Protein AF-A0A420ZAW3-F1 (afdb_monomer)

Radius of gyration: 10.78 Å; Cα contacts (8 Å, |Δi|>4): 63; chains: 1; bounding box: 26×14×29 Å

Mean predicted aligned error: 2.93 Å

pLDDT: mean 94.27, std 8.55, range [49.09, 97.94]

Structure (mmCIF, N/CA/C/O backbone):
data_AF-A0A420ZAW3-F1
#
_entry.id   AF-A0A420ZAW3-F1
#
loop_
_atom_site.group_PDB
_atom_site.id
_atom_site.type_symbol
_atom_site.label_atom_id
_atom_site.label_alt_id
_atom_site.label_comp_id
_atom_site.label_asym_id
_atom_site.label_entity_id
_atom_site.label_seq_id
_atom_site.pdbx_PDB_ins_code
_atom_site.Cartn_x
_atom_site.Cartn_y
_atom_site.Cartn_z
_atom_site.occupancy
_atom_site.B_iso_or_equiv
_atom_site.auth_seq_id
_atom_site.auth_comp_id
_atom_site.auth_asym_id
_atom_site.auth_atom_id
_atom_site.pdbx_PDB_model_num
ATOM 1 N N . ARG A 1 1 ? -2.444 1.805 -16.173 1.00 86.06 1 ARG A N 1
ATOM 2 C CA . ARG A 1 1 ? -2.394 2.610 -14.930 1.00 86.06 1 ARG A CA 1
ATOM 3 C C . ARG A 1 1 ? -3.792 2.661 -14.347 1.00 86.06 1 ARG A C 1
ATOM 5 O O . ARG A 1 1 ? -4.707 3.040 -15.068 1.00 86.06 1 ARG A O 1
ATOM 12 N N . LEU A 1 2 ? -3.955 2.234 -13.099 1.00 92.88 2 LEU A N 1
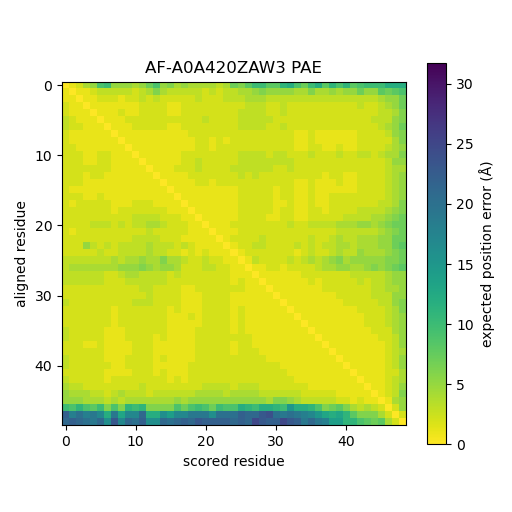ATOM 13 C CA . LEU A 1 2 ? -5.230 2.301 -12.390 1.00 92.88 2 LEU A CA 1
ATOM 14 C C . LEU A 1 2 ? -5.550 3.747 -12.000 1.00 92.88 2 LEU A C 1
ATOM 16 O O . LEU A 1 2 ? -4.647 4.550 -11.761 1.00 92.88 2 LEU A O 1
ATOM 20 N N . ASN A 1 3 ? -6.841 4.069 -11.951 1.00 95.69 3 ASN A N 1
ATOM 21 C CA . ASN A 1 3 ? -7.309 5.341 -11.420 1.00 95.69 3 ASN A CA 1
ATOM 22 C C . ASN A 1 3 ? -7.505 5.201 -9.907 1.00 95.69 3 ASN A C 1
ATOM 24 O O . ASN A 1 3 ? -8.280 4.349 -9.466 1.00 95.69 3 ASN A O 1
ATOM 28 N N . VAL A 1 4 ? -6.792 6.021 -9.142 1.00 97.00 4 VAL A N 1
ATOM 29 C CA . VAL A 1 4 ? -6.778 6.004 -7.677 1.00 97.00 4 VAL A CA 1
ATOM 30 C C . VAL A 1 4 ? -6.840 7.428 -7.132 1.00 97.00 4 VAL A C 1
ATOM 32 O O . VAL A 1 4 ? -6.503 8.383 -7.834 1.00 97.00 4 VAL A O 1
ATOM 35 N N . SER A 1 5 ? -7.258 7.568 -5.878 1.00 96.56 5 SER A N 1
ATOM 36 C CA . SER A 1 5 ? -7.208 8.826 -5.134 1.00 96.56 5 SER A CA 1
ATOM 37 C C . SER A 1 5 ? -5.768 9.210 -4.756 1.00 96.56 5 SER A C 1
ATOM 39 O O . SER A 1 5 ? -4.819 8.449 -4.956 1.00 96.56 5 SER A O 1
ATOM 41 N N . ASN A 1 6 ? -5.604 10.377 -4.127 1.00 94.75 6 ASN A N 1
ATOM 42 C CA . ASN A 1 6 ? -4.321 10.797 -3.547 1.0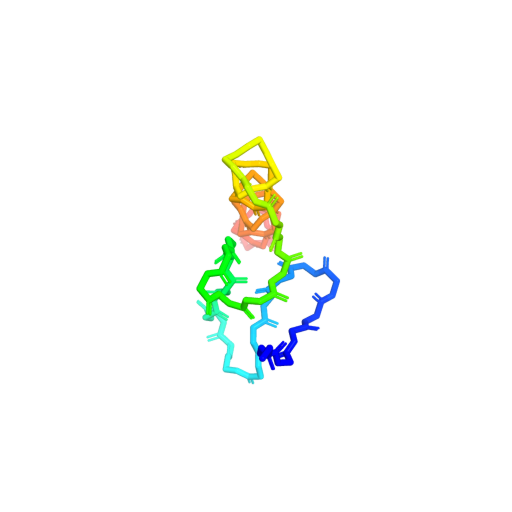0 94.75 6 ASN A CA 1
ATOM 43 C C . ASN A 1 6 ? -3.837 9.870 -2.415 1.00 94.75 6 ASN A C 1
ATOM 45 O O . ASN A 1 6 ? -2.659 9.884 -2.071 1.00 94.75 6 ASN A O 1
ATOM 49 N N . GLU A 1 7 ? -4.736 9.061 -1.852 1.00 96.00 7 GLU A N 1
ATOM 50 C CA . GLU A 1 7 ? -4.444 8.063 -0.818 1.00 96.00 7 GLU A CA 1
ATOM 51 C C . GLU A 1 7 ? -4.246 6.655 -1.409 1.00 96.00 7 GLU A C 1
ATOM 53 O O . GLU A 1 7 ? -4.137 5.684 -0.667 1.00 96.00 7 GLU A O 1
ATOM 58 N N . LEU A 1 8 ? -4.163 6.538 -2.743 1.00 97.62 8 LEU A N 1
ATOM 59 C CA . LEU A 1 8 ? -3.979 5.282 -3.487 1.00 97.62 8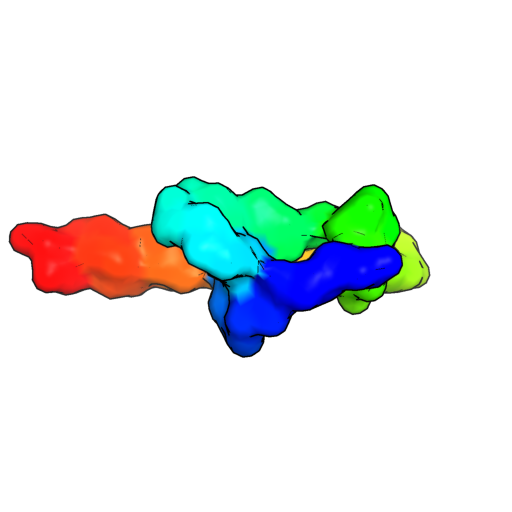 LEU A CA 1
ATOM 60 C C . LEU A 1 8 ? -5.164 4.305 -3.384 1.00 97.62 8 LEU A C 1
ATOM 62 O O . LEU A 1 8 ? -5.051 3.129 -3.737 1.00 97.62 8 LEU A O 1
ATOM 66 N N . GLU A 1 9 ? -6.317 4.802 -2.940 1.00 97.69 9 GLU A N 1
ATOM 67 C CA . GLU A 1 9 ? -7.571 4.055 -2.913 1.00 97.69 9 GLU A CA 1
ATOM 68 C C . GLU A 1 9 ? -8.193 4.045 -4.310 1.00 97.69 9 GLU A C 1
ATOM 70 O O . GLU A 1 9 ? -8.226 5.058 -5.013 1.00 97.69 9 GLU A O 1
ATOM 75 N N . THR A 1 10 ? -8.684 2.889 -4.733 1.00 97.62 10 THR A N 1
ATOM 76 C CA . THR A 1 10 ? -9.428 2.756 -5.983 1.00 97.62 10 THR A CA 1
ATOM 77 C C . THR A 1 10 ? -10.832 3.356 -5.839 1.00 97.62 10 THR A C 1
ATOM 79 O O . THR A 1 10 ? -11.222 3.879 -4.799 1.00 97.62 10 THR A O 1
ATOM 82 N N . ARG A 1 11 ? -11.649 3.251 -6.890 1.00 97.19 11 ARG A N 1
ATOM 83 C CA . ARG A 1 11 ? -13.080 3.589 -6.801 1.00 97.19 11 ARG A CA 1
ATOM 84 C C . ARG A 1 11 ? -13.867 2.628 -5.901 1.00 97.19 11 ARG A C 1
ATOM 86 O O . ARG A 1 11 ? -14.990 2.944 -5.525 1.00 97.19 11 ARG A O 1
ATOM 93 N N . ILE A 1 12 ? -13.305 1.457 -5.597 1.00 97.00 12 ILE A N 1
ATOM 94 C CA . ILE A 1 12 ? -13.884 0.489 -4.669 1.00 97.00 12 ILE A CA 1
ATOM 95 C C . ILE A 1 12 ? -13.399 0.859 -3.266 1.00 97.00 12 ILE A C 1
ATOM 97 O O . ILE A 1 12 ? -12.195 0.904 -3.008 1.00 97.00 12 ILE A O 1
ATOM 101 N N . LYS A 1 13 ? -14.348 1.125 -2.364 1.00 95.69 13 LYS A N 1
ATOM 102 C CA . LYS A 1 13 ? -14.065 1.493 -0.973 1.00 95.69 13 LYS A CA 1
ATOM 103 C C . LYS A 1 13 ? -13.237 0.403 -0.288 1.00 95.69 13 LYS A C 1
ATOM 105 O O . LYS A 1 13 ? -13.542 -0.779 -0.418 1.00 95.69 13 LYS A O 1
ATOM 110 N N . ASN A 1 14 ? -12.228 0.827 0.468 1.00 95.56 14 ASN A N 1
ATOM 111 C CA . ASN A 1 14 ? -11.262 -0.005 1.185 1.00 95.56 14 ASN A CA 1
ATOM 112 C C . ASN A 1 14 ? -10.408 -0.916 0.284 1.00 95.56 14 ASN A C 1
ATOM 114 O O . ASN A 1 14 ? -9.733 -1.812 0.787 1.00 95.56 14 ASN A O 1
ATOM 118 N N . LEU A 1 15 ? -10.386 -0.682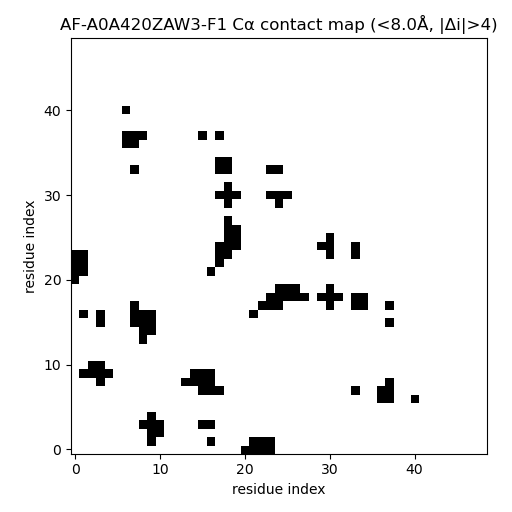 -1.033 1.00 97.56 15 LEU A N 1
ATOM 119 C CA . LEU A 1 15 ? -9.480 -1.363 -1.952 1.00 97.56 15 LEU A CA 1
ATOM 120 C C . LEU A 1 15 ? -8.402 -0.392 -2.432 1.00 97.56 15 LEU A C 1
ATOM 122 O O . LEU A 1 15 ? -8.694 0.566 -3.149 1.00 97.56 15 LEU A O 1
ATOM 126 N N . PHE A 1 16 ? -7.152 -0.680 -2.080 1.00 97.75 16 PHE A N 1
ATOM 127 C CA . PHE A 1 16 ? -5.984 0.132 -2.418 1.00 97.75 16 PHE A CA 1
ATOM 128 C C . PHE A 1 16 ? -5.141 -0.540 -3.500 1.00 97.75 16 PHE A C 1
ATOM 130 O O . PHE A 1 16 ? -5.029 -1.765 -3.542 1.00 97.75 16 PHE A O 1
ATOM 137 N N . ALA A 1 17 ? -4.525 0.266 -4.364 1.00 97.75 17 ALA A N 1
ATOM 138 C CA . ALA A 1 17 ? -3.632 -0.216 -5.411 1.00 97.75 17 ALA A CA 1
ATOM 139 C C . ALA A 1 17 ? -2.303 0.546 -5.376 1.00 97.75 17 ALA A C 1
ATOM 141 O O . ALA A 1 17 ? -2.269 1.770 -5.494 1.00 9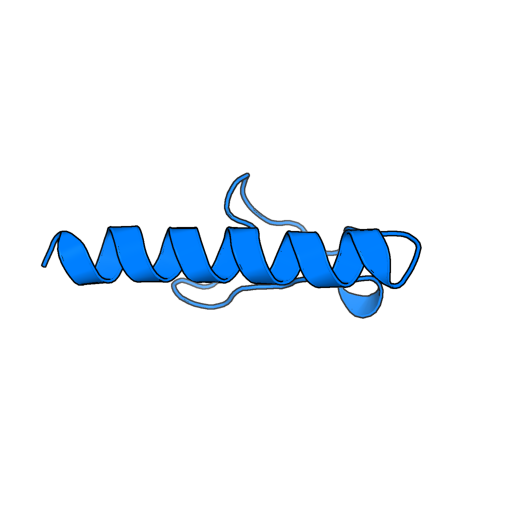7.75 17 ALA A O 1
ATOM 142 N N . ILE A 1 18 ? -1.204 -0.193 -5.232 1.00 97.88 18 ILE A N 1
ATOM 143 C CA . ILE A 1 18 ? 0.146 0.347 -5.035 1.00 97.88 18 ILE A CA 1
ATOM 144 C C . ILE A 1 18 ? 1.151 -0.310 -5.987 1.00 97.88 18 ILE A C 1
ATOM 146 O O . ILE A 1 18 ? 0.854 -1.314 -6.637 1.00 97.88 18 ILE A O 1
ATOM 150 N N . GLY A 1 19 ? 2.360 0.243 -6.044 1.00 97.19 19 GLY A N 1
ATOM 151 C CA . GLY A 1 19 ? 3.462 -0.335 -6.803 1.00 97.19 19 GLY A CA 1
ATOM 152 C C . GLY A 1 19 ? 3.340 -0.224 -8.326 1.00 97.19 19 GLY A C 1
ATOM 153 O O . GLY A 1 19 ? 2.466 0.451 -8.889 1.00 97.19 19 GLY A O 1
ATOM 154 N N . ASP A 1 20 ? 4.264 -0.905 -9.003 1.00 96.50 20 ASP A N 1
ATOM 155 C CA . ASP A 1 20 ? 4.443 -0.801 -10.454 1.00 96.50 20 ASP A CA 1
ATOM 156 C C . ASP A 1 20 ? 3.282 -1.464 -11.212 1.00 96.50 20 ASP A C 1
ATOM 158 O O . ASP A 1 20 ? 2.834 -0.944 -12.233 1.00 96.50 20 ASP A O 1
ATOM 162 N N . GLY A 1 21 ? 2.723 -2.555 -10.670 1.00 93.44 21 GLY A N 1
ATOM 163 C CA . GLY A 1 21 ? 1.567 -3.255 -11.247 1.00 93.44 21 GLY A CA 1
ATOM 164 C C . GLY A 1 21 ? 0.297 -2.397 -11.295 1.00 93.44 21 GLY A C 1
ATOM 165 O O . GLY A 1 21 ? -0.500 -2.508 -12.225 1.00 93.44 21 GLY A O 1
ATOM 166 N N . ALA A 1 22 ? 0.142 -1.458 -10.357 1.00 94.75 22 ALA A N 1
ATOM 167 C CA . ALA A 1 22 ? -0.918 -0.454 -10.408 1.00 94.75 22 ALA A CA 1
ATOM 168 C C . ALA A 1 22 ? -0.626 0.671 -11.429 1.00 94.75 22 ALA A C 1
ATOM 170 O O . ALA A 1 22 ? -1.514 1.449 -11.798 1.00 94.75 22 ALA A O 1
ATOM 171 N N . GLY A 1 23 ? 0.611 0.760 -11.925 1.00 94.62 23 GLY A N 1
ATOM 172 C CA . GLY A 1 23 ? 1.106 1.840 -12.775 1.00 94.62 23 GLY A CA 1
ATOM 173 C C . GLY A 1 23 ? 1.295 3.162 -12.025 1.00 94.62 23 GLY A C 1
ATOM 174 O O . GLY A 1 23 ? 1.126 4.221 -12.631 1.00 94.62 23 GLY A O 1
ATOM 175 N N . ILE A 1 24 ? 1.572 3.103 -10.717 1.00 93.88 24 ILE A N 1
ATOM 176 C CA . ILE A 1 24 ? 1.777 4.272 -9.841 1.00 93.88 24 ILE A CA 1
ATOM 177 C C . ILE A 1 24 ? 3.265 4.625 -9.729 1.00 93.88 24 ILE A C 1
ATOM 179 O O . ILE A 1 24 ? 3.615 5.799 -9.624 1.00 93.88 24 ILE A O 1
ATOM 183 N N . THR A 1 25 ? 4.137 3.621 -9.784 1.00 96.00 25 THR A N 1
ATOM 184 C CA . THR A 1 25 ? 5.575 3.746 -9.522 1.00 96.00 25 THR A CA 1
ATOM 185 C C . THR A 1 25 ? 6.406 3.196 -10.688 1.00 96.00 25 THR A C 1
ATOM 187 O O . THR A 1 25 ? 5.850 2.630 -11.633 1.00 96.00 25 THR A O 1
ATOM 190 N N . ARG A 1 26 ? 7.727 3.429 -10.675 1.00 94.44 26 ARG A N 1
ATOM 191 C CA . ARG A 1 26 ? 8.691 2.857 -11.636 1.00 94.44 26 ARG A CA 1
ATOM 192 C C . ARG A 1 26 ? 9.938 2.327 -10.927 1.00 94.44 26 ARG A C 1
ATOM 194 O O . ARG A 1 26 ? 11.046 2.808 -11.163 1.00 94.44 26 ARG A O 1
ATOM 201 N N . GLY A 1 27 ? 9.741 1.365 -10.033 1.00 95.12 27 GLY A N 1
ATOM 202 C CA . GLY A 1 27 ? 10.820 0.647 -9.363 1.00 95.12 27 GLY A CA 1
ATOM 203 C C . GLY A 1 27 ? 10.629 0.496 -7.857 1.00 95.12 27 GLY A C 1
ATOM 204 O O . GLY A 1 27 ? 9.779 1.135 -7.232 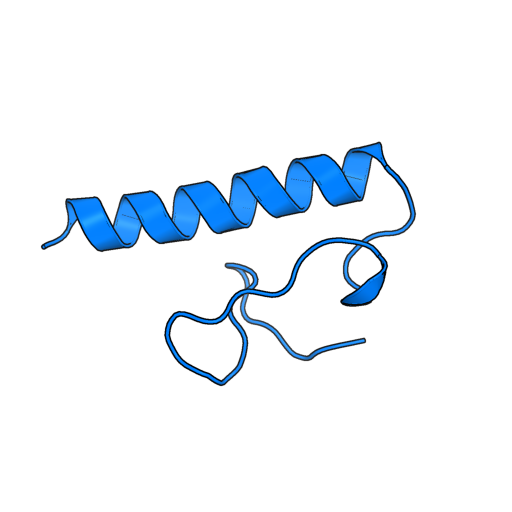1.00 95.12 27 GLY A O 1
ATOM 205 N N . LEU A 1 28 ? 11.490 -0.336 -7.267 1.00 97.25 28 LEU A N 1
ATOM 206 C CA . LEU A 1 28 ? 11.355 -0.846 -5.902 1.00 97.25 28 LEU A CA 1
ATOM 207 C C . LEU A 1 28 ? 11.179 0.248 -4.844 1.00 97.25 28 LEU A C 1
ATOM 209 O O . LEU A 1 28 ? 10.268 0.163 -4.030 1.00 97.25 28 LEU A O 1
ATOM 213 N N . ILE A 1 29 ? 12.021 1.285 -4.858 1.00 97.69 29 ILE A N 1
ATOM 214 C CA . ILE A 1 29 ? 11.974 2.344 -3.836 1.00 97.69 29 ILE A CA 1
ATOM 215 C C . ILE A 1 29 ? 10.610 3.040 -3.850 1.00 97.69 29 ILE A C 1
ATOM 217 O O . ILE A 1 29 ? 9.978 3.200 -2.807 1.00 97.69 29 ILE A O 1
ATOM 221 N N . GLN A 1 30 ? 10.131 3.422 -5.034 1.00 97.25 30 GLN A N 1
ATOM 222 C CA . GLN A 1 30 ? 8.834 4.075 -5.171 1.00 97.25 30 GLN A CA 1
ATOM 223 C C . GLN A 1 30 ? 7.693 3.122 -4.795 1.00 97.25 30 GLN A C 1
ATOM 225 O O . GLN A 1 30 ? 6.780 3.534 -4.079 1.00 97.25 30 GLN A O 1
ATOM 230 N N . ALA A 1 31 ? 7.761 1.854 -5.220 1.00 97.38 31 ALA A N 1
ATOM 231 C CA . ALA A 1 31 ? 6.773 0.838 -4.867 1.00 97.38 31 ALA A CA 1
ATOM 232 C C . ALA A 1 31 ? 6.659 0.668 -3.342 1.00 97.38 31 ALA A C 1
ATOM 234 O O . ALA A 1 31 ?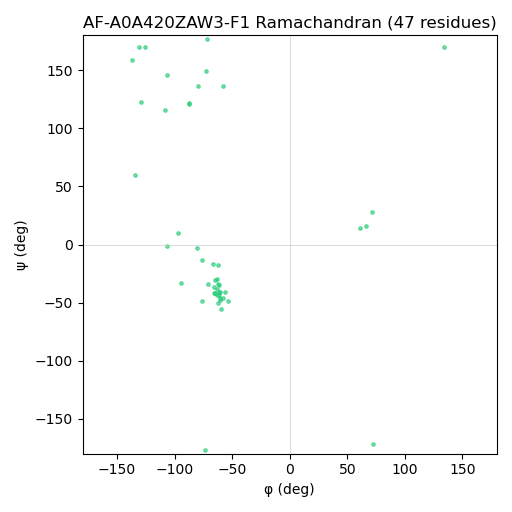 5.554 0.731 -2.799 1.00 97.38 31 ALA A O 1
ATOM 235 N N . SER A 1 32 ? 7.787 0.582 -2.634 1.00 97.69 32 SER A N 1
ATOM 236 C CA . SER A 1 32 ? 7.826 0.515 -1.170 1.00 97.69 32 SER A CA 1
ATOM 237 C C . SER A 1 32 ? 7.211 1.754 -0.513 1.00 97.69 32 SER A C 1
ATOM 239 O O . SER A 1 32 ? 6.376 1.629 0.382 1.00 97.69 32 SER A O 1
ATOM 241 N N . VAL A 1 33 ? 7.556 2.958 -0.988 1.00 97.75 33 VAL A N 1
ATOM 242 C CA . VAL A 1 33 ? 6.978 4.215 -0.473 1.00 97.75 33 VAL A CA 1
ATOM 243 C C . VAL A 1 33 ? 5.463 4.259 -0.689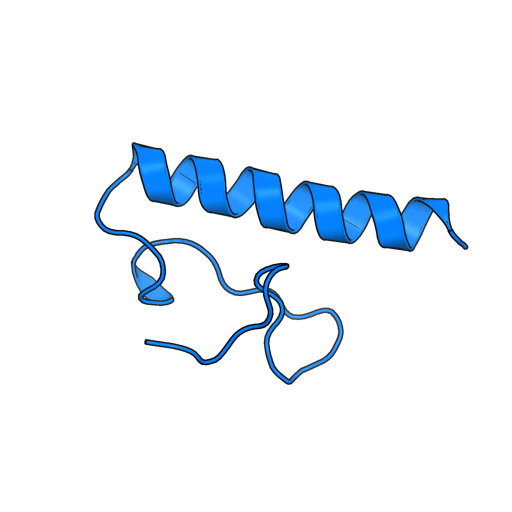 1.00 97.75 33 VAL A C 1
ATOM 245 O O . VAL A 1 33 ? 4.729 4.655 0.216 1.00 97.75 33 VAL A O 1
ATOM 248 N N . SER A 1 34 ? 4.973 3.804 -1.845 1.00 97.50 34 SER A N 1
ATOM 249 C CA . SER A 1 34 ? 3.534 3.758 -2.128 1.00 97.50 34 SER A CA 1
ATOM 250 C C . SER A 1 34 ? 2.768 2.851 -1.152 1.00 97.50 34 SER A C 1
ATOM 252 O O . SER A 1 34 ? 1.672 3.207 -0.724 1.00 97.50 34 SER A O 1
ATOM 254 N N . GLY A 1 35 ? 3.373 1.749 -0.693 1.00 97.50 35 GLY A N 1
ATOM 255 C CA . GLY A 1 35 ? 2.791 0.905 0.354 1.00 97.50 35 GLY A CA 1
ATOM 256 C C . GLY A 1 35 ? 2.660 1.611 1.703 1.00 97.50 35 GLY A C 1
ATOM 257 O O . GLY A 1 35 ? 1.615 1.521 2.346 1.00 97.50 35 GLY A O 1
ATOM 258 N N . VAL A 1 36 ? 3.671 2.387 2.106 1.00 97.94 36 VAL A N 1
ATOM 259 C CA . VAL A 1 36 ? 3.621 3.181 3.348 1.00 97.94 36 VAL A CA 1
ATOM 260 C C . VAL A 1 36 ? 2.518 4.242 3.291 1.00 97.94 36 VAL A C 1
ATOM 262 O O . VAL A 1 36 ? 1.842 4.478 4.292 1.00 97.94 36 VAL A O 1
ATOM 265 N N . ILE A 1 37 ? 2.307 4.870 2.130 1.00 97.19 37 ILE A N 1
ATOM 266 C CA . ILE A 1 37 ? 1.231 5.854 1.932 1.00 97.19 37 ILE A CA 1
ATOM 267 C C . ILE A 1 37 ? -0.141 5.197 2.131 1.00 97.19 37 ILE A C 1
ATOM 269 O O . ILE A 1 37 ? -0.935 5.697 2.929 1.00 97.19 37 ILE A O 1
ATOM 273 N N . ALA A 1 38 ? -0.392 4.062 1.472 1.00 97.56 38 ALA A N 1
ATOM 274 C CA . ALA A 1 38 ? -1.653 3.334 1.611 1.00 97.56 38 ALA A CA 1
ATOM 275 C C . ALA A 1 38 ? -1.886 2.862 3.059 1.00 97.56 38 ALA A C 1
ATOM 277 O O . ALA A 1 38 ? -2.965 3.066 3.611 1.00 97.56 38 ALA A O 1
ATOM 278 N N . ALA A 1 39 ? -0.857 2.320 3.721 1.00 97.81 39 ALA A N 1
ATOM 279 C CA . ALA A 1 39 ? -0.950 1.891 5.117 1.00 97.81 39 ALA A CA 1
ATOM 280 C C . ALA A 1 39 ? -1.299 3.049 6.068 1.00 97.81 39 ALA A C 1
ATOM 282 O O . ALA A 1 39 ? -2.128 2.893 6.961 1.00 97.81 39 ALA A O 1
ATOM 283 N N . ARG A 1 40 ? -0.714 4.237 5.863 1.00 97.50 40 ARG A N 1
ATOM 284 C CA . ARG A 1 40 ? -1.045 5.435 6.654 1.00 97.50 40 ARG A CA 1
ATOM 285 C C . ARG A 1 40 ? -2.478 5.910 6.423 1.00 97.50 40 ARG A C 1
ATOM 287 O O . ARG A 1 40 ? -3.112 6.362 7.375 1.00 97.50 40 ARG A O 1
ATOM 294 N N . ALA A 1 41 ? -2.984 5.811 5.194 1.00 96.94 41 ALA A N 1
ATOM 295 C CA . ALA A 1 41 ? -4.374 6.139 4.885 1.00 96.94 41 ALA A CA 1
ATOM 296 C C . ALA A 1 41 ? -5.345 5.201 5.618 1.00 96.94 41 ALA A C 1
ATOM 298 O O . ALA A 1 41 ? -6.298 5.676 6.235 1.00 96.94 41 ALA A O 1
ATOM 299 N N . ILE A 1 42 ? -5.045 3.896 5.629 1.00 97.12 42 ILE A N 1
ATOM 300 C CA . ILE A 1 42 ? -5.804 2.889 6.384 1.00 97.12 42 ILE A CA 1
ATOM 301 C C . ILE A 1 42 ? -5.774 3.225 7.879 1.00 97.12 42 ILE A C 1
ATOM 303 O O . ILE A 1 42 ? -6.824 3.456 8.464 1.00 97.12 42 ILE A O 1
ATOM 307 N N . LEU A 1 43 ? -4.590 3.377 8.483 1.00 97.19 43 LEU A N 1
ATOM 308 C CA . LEU A 1 43 ? -4.459 3.676 9.917 1.00 97.19 43 LEU A CA 1
ATOM 309 C C . LEU A 1 43 ? -5.217 4.940 10.340 1.00 97.19 43 LEU A C 1
ATOM 311 O O . LEU A 1 43 ? -5.849 4.959 11.392 1.00 97.19 43 LEU A O 1
ATOM 315 N N . LYS A 1 44 ? -5.178 5.999 9.524 1.00 95.06 44 LYS A N 1
ATOM 316 C CA . LYS A 1 44 ? -5.907 7.248 9.786 1.00 95.06 44 LYS A CA 1
ATOM 317 C C . LYS A 1 44 ? -7.427 7.059 9.759 1.00 95.06 44 LYS A C 1
ATOM 319 O O . LYS A 1 44 ? -8.123 7.815 10.433 1.00 95.06 44 LYS A O 1
ATOM 324 N N . ARG A 1 45 ? -7.934 6.116 8.961 1.00 92.56 45 ARG A N 1
ATOM 325 C CA . ARG A 1 45 ? -9.358 5.762 8.899 1.00 92.56 45 ARG A CA 1
ATOM 326 C C . ARG A 1 45 ? -9.752 4.921 10.113 1.00 92.56 45 ARG A C 1
ATOM 328 O O . ARG A 1 45 ? -10.685 5.312 10.797 1.00 92.56 45 ARG A O 1
ATOM 335 N N . GLU A 1 46 ? -8.975 3.885 10.429 1.00 92.25 46 GLU A N 1
ATOM 336 C CA . GLU A 1 46 ? -9.195 3.017 11.600 1.00 92.25 46 GLU A CA 1
ATOM 337 C C . GLU A 1 46 ? -9.099 3.782 12.929 1.00 92.25 46 GLU A C 1
ATOM 339 O O . GLU A 1 46 ? -9.818 3.491 13.867 1.00 92.25 46 GLU A O 1
ATOM 344 N N . SER A 1 47 ? -8.226 4.793 13.024 1.00 85.62 47 SER A N 1
ATOM 345 C CA . SER A 1 47 ? -8.068 5.603 14.248 1.00 85.62 47 SER A CA 1
ATOM 346 C C . SER A 1 47 ? -9.141 6.691 14.412 1.00 85.62 47 SER A C 1
ATOM 348 O O . SER A 1 47 ? -9.080 7.472 15.361 1.00 85.62 47 SER A O 1
ATOM 350 N N . LYS A 1 48 ? -10.042 6.840 13.435 1.00 61.25 48 LYS A N 1
ATOM 351 C CA . LYS A 1 48 ? -11.145 7.813 13.450 1.00 61.25 48 LYS A CA 1
ATOM 352 C C . LYS A 1 48 ? -12.513 7.163 13.686 1.00 61.25 48 LYS A C 1
ATOM 354 O O . LYS A 1 48 ? -13.499 7.899 13.737 1.00 61.25 48 LYS A O 1
ATOM 359 N N . GLU A 1 49 ? -12.552 5.842 13.818 1.00 49.09 49 GLU A N 1
ATOM 360 C CA . GLU A 1 49 ? -13.672 5.065 14.364 1.00 49.09 49 GLU A CA 1
ATOM 361 C C . GLU A 1 49 ? -13.388 4.728 15.836 1.00 49.09 49 GLU A C 1
ATOM 363 O O . GLU A 1 49 ? -14.369 4.676 16.610 1.00 49.09 49 GLU A O 1
#

Solvent-accessible surface area (backbone atoms only — not comparable to full-atom values): 2864 Å² total; per-residue (Å²): 107,68,74,55,51,99,53,31,32,37,91,50,86,98,40,70,56,52,20,51,91,30,52,76,34,90,46,68,71,50,20,54,51,39,47,54,49,37,51,50,47,49,52,58,52,65,76,71,111

Foldseek 3Di:
DADADPLQHHPDPPHGDFDVVNVPDDDDVRRVVNVVSNVVVVVVVVVVD

Organism: NCBI:txid2202143

Secondary structure (DSSP, 8-state):
-----TTSB-SSTT-B--TTTTTS-SSHHHHHHHHHHHHHHHHHHHTT-

InterPro domains:
  IPR036188 FAD/NAD(P)-binding domain superfamily [SSF51905] (4-45)

Sequence (49 aa):
RLNVSNELETRIKNLFAIGDGAGITRGLIQASVSGVIAARAILKRESKE

Nearest PDB structures (foldseek):
  6gnd-assembly1_G  TM=8.944E-01  e=1.937E-01  Clostridium acetobutylicum ATCC 824
  6gna-assembly1_A  TM=8.725E-01  e=2.564E-01  Clostridium acetobutylicum ATCC 824
  5n0j-assembly1_A  TM=9.085E-01  e=4.189E-01  Gloeobacter violaceus
  5vj7-ass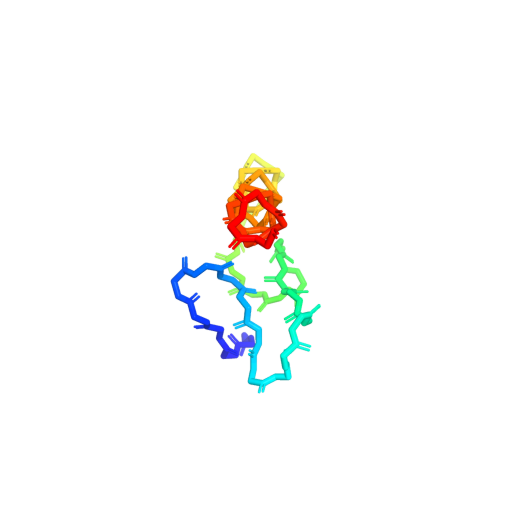embly1_A  TM=8.739E-01  e=3.905E-01  Pyrococcus furiosus COM1
  6gnc-assembly1_A-2  TM=8.389E-01  e=2.950E-01  Clostridium acetobutylicum ATCC 824